Protein AF-A0A835JTB1-F1 (afdb_monomer)

Organism: NCBI:txid1413687

Radius of gyration: 10.98 Å; Cα contacts (8 Å, |Δi|>4): 120; chains: 1; bounding box: 25×22×24 Å

pLDDT: mean 79.04, std 9.57, range [44.53, 87.62]

Solvent-accessible surface area (backbone atoms only — not comparable to full-atom values): 3433 Å² total; per-residue (Å²): 134,81,48,70,74,42,48,59,57,70,62,67,41,47,74,41,74,81,42,36,66,46,77,48,56,45,21,52,48,19,40,42,58,36,72,24,55,72,60,40,77,55,51,77,44,80,41,79,45,65,37,82,36,48,78,47,77,64,125

Structure (mmCIF, N/CA/C/O backbone):
data_AF-A0A835JTB1-F1
#
_entry.id   AF-A0A835JTB1-F1
#
loop_
_atom_site.group_PDB
_atom_site.id
_atom_site.type_symbol
_atom_site.label_atom_id
_atom_site.label_alt_id
_atom_site.label_comp_id
_atom_site.label_asym_id
_atom_site.label_entity_id
_atom_site.label_seq_id
_atom_site.pdbx_PDB_ins_code
_atom_site.Cartn_x
_atom_site.Cartn_y
_atom_site.Cartn_z
_atom_site.occupancy
_atom_site.B_iso_or_equiv
_atom_site.auth_seq_id
_atom_site.auth_comp_id
_atom_site.auth_asym_id
_atom_site.auth_atom_id
_atom_site.pdbx_PDB_model_num
ATOM 1 N N . MET A 1 1 ? -14.451 13.461 -9.832 1.00 44.53 1 MET A N 1
ATOM 2 C CA . MET A 1 1 ? -15.450 12.531 -9.260 1.00 44.53 1 MET A CA 1
ATOM 3 C C . MET A 1 1 ? -15.146 12.418 -7.776 1.00 44.53 1 MET A C 1
ATOM 5 O O . MET A 1 1 ? -14.028 12.059 -7.444 1.00 44.53 1 MET A O 1
ATOM 9 N N . TYR A 1 2 ? -16.067 12.828 -6.906 1.00 46.12 2 TYR A N 1
ATOM 10 C CA . TYR A 1 2 ? -15.864 12.872 -5.452 1.00 46.12 2 TYR A CA 1
ATOM 11 C C . TYR A 1 2 ? -16.262 11.510 -4.879 1.00 46.12 2 TYR A C 1
ATOM 13 O O . TYR A 1 2 ? -17.445 11.175 -4.876 1.00 46.12 2 TYR A O 1
ATOM 21 N N . PHE A 1 3 ? -15.296 10.679 -4.490 1.00 54.59 3 PHE A N 1
ATOM 22 C CA . PHE A 1 3 ? -15.584 9.325 -4.018 1.00 54.59 3 PHE A CA 1
ATOM 23 C C . PHE A 1 3 ? -15.760 9.343 -2.492 1.00 54.59 3 PHE A C 1
ATOM 25 O O . PHE A 1 3 ? -14.816 9.185 -1.728 1.00 54.59 3 PHE A O 1
ATOM 32 N N . SER A 1 4 ? -16.991 9.570 -2.035 1.00 59.28 4 SER A N 1
ATOM 33 C CA . SER A 1 4 ? -17.334 9.738 -0.613 1.00 59.28 4 SER A CA 1
ATOM 34 C C . SER A 1 4 ? -17.446 8.430 0.188 1.00 59.28 4 SER A C 1
ATOM 36 O O . SER A 1 4 ? -17.712 8.482 1.387 1.00 59.28 4 SER A O 1
ATOM 38 N N . GLY A 1 5 ? -17.225 7.267 -0.439 1.00 67.62 5 GLY A N 1
ATOM 39 C CA . GLY A 1 5 ? -17.379 5.943 0.182 1.00 67.62 5 GLY A CA 1
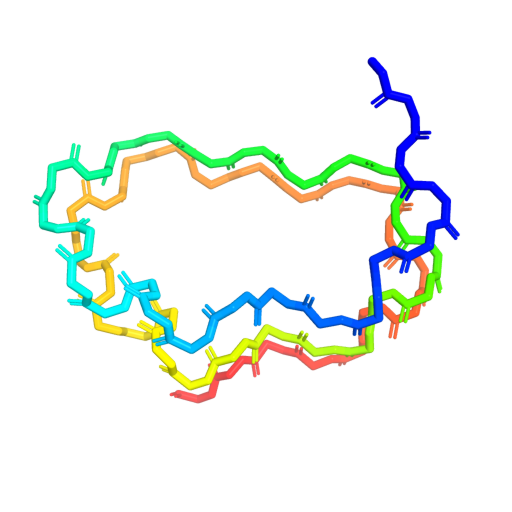ATOM 40 C C . GLY A 1 5 ? -16.125 5.062 0.208 1.00 67.62 5 GLY A C 1
ATOM 41 O O . GLY A 1 5 ? -16.249 3.871 0.477 1.00 67.62 5 GLY A O 1
ATOM 42 N N . LEU A 1 6 ? -14.933 5.587 -0.105 1.00 72.06 6 LEU A N 1
ATOM 43 C CA . LEU A 1 6 ? -13.710 4.773 -0.108 1.00 72.06 6 LEU A CA 1
ATOM 44 C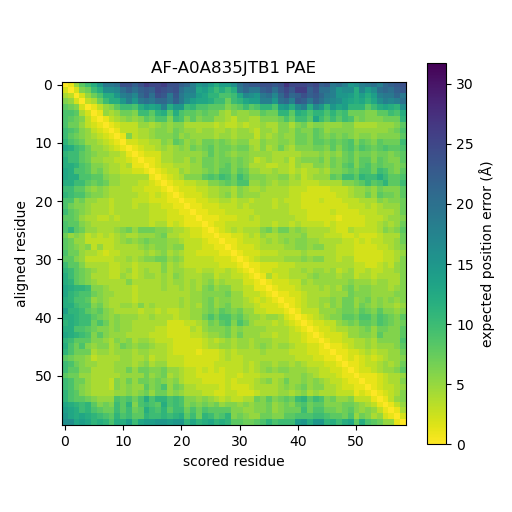 C . LEU A 1 6 ? -13.208 4.594 1.331 1.00 72.06 6 LEU A C 1
ATOM 46 O O . LEU A 1 6 ? -12.540 5.476 1.861 1.00 72.06 6 LEU A O 1
ATOM 50 N N . GLY A 1 7 ? -13.572 3.478 1.967 1.00 73.62 7 GLY A N 1
ATOM 51 C CA . GLY A 1 7 ? -13.101 3.122 3.313 1.00 73.62 7 GLY A CA 1
ATOM 52 C C . GLY A 1 7 ? -11.649 2.632 3.339 1.00 73.62 7 GLY A C 1
ATOM 53 O O . GLY A 1 7 ? -10.899 2.921 4.268 1.00 73.62 7 GLY A O 1
ATOM 54 N N . SER A 1 8 ? -11.244 1.929 2.282 1.00 78.12 8 SER A N 1
ATOM 55 C CA . SER A 1 8 ? -9.886 1.437 2.051 1.00 78.12 8 SER A CA 1
ATOM 56 C C . SER A 1 8 ? -9.606 1.355 0.547 1.00 78.12 8 SER A C 1
ATOM 58 O O . SER A 1 8 ? -10.534 1.257 -0.263 1.00 78.12 8 SER A O 1
ATOM 60 N N . LEU A 1 9 ? -8.329 1.404 0.155 1.00 79.25 9 LEU A N 1
ATOM 61 C CA . LEU A 1 9 ? -7.934 1.039 -1.209 1.00 79.25 9 LEU A CA 1
ATOM 62 C C . LEU A 1 9 ? -7.792 -0.487 -1.331 1.00 79.25 9 LEU A C 1
ATOM 64 O O . LEU A 1 9 ? -7.513 -1.151 -0.334 1.00 79.25 9 LEU A O 1
ATOM 68 N N . PRO A 1 10 ? -7.949 -1.052 -2.539 1.00 78.31 10 PRO A N 1
ATOM 69 C CA . PRO A 1 10 ? -7.778 -2.485 -2.758 1.00 78.31 10 PRO A CA 1
ATOM 70 C C . PRO A 1 10 ? -6.344 -2.962 -2.478 1.00 78.31 10 PRO A C 1
ATOM 72 O O . PRO A 1 10 ? -5.375 -2.348 -2.927 1.00 78.31 10 PRO A O 1
ATOM 75 N N . ASP A 1 11 ? -6.209 -4.133 -1.850 1.00 76.00 11 ASP A N 1
ATOM 76 C CA . ASP A 1 11 ? -4.916 -4.783 -1.559 1.00 76.00 11 ASP A CA 1
ATOM 77 C C . ASP A 1 11 ? -4.105 -5.147 -2.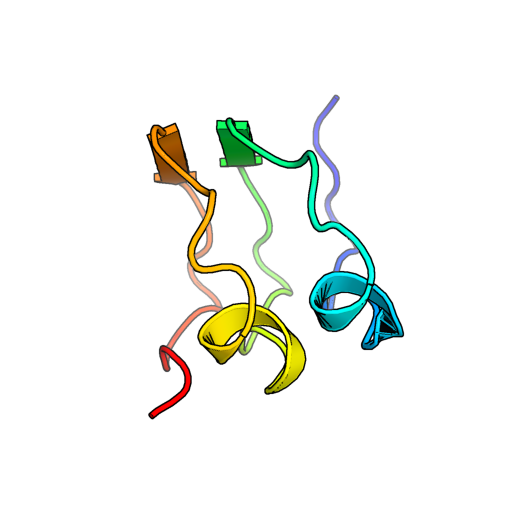815 1.00 76.00 11 ASP A C 1
ATOM 79 O O . ASP A 1 11 ? -2.888 -5.320 -2.770 1.00 76.00 11 ASP A O 1
ATOM 83 N N . GLY A 1 12 ? -4.757 -5.192 -3.982 1.00 77.75 12 GLY A N 1
ATOM 84 C CA . GLY A 1 12 ? -4.117 -5.447 -5.274 1.00 77.75 12 GLY A CA 1
ATOM 85 C C . GLY A 1 12 ? -3.147 -4.357 -5.748 1.00 77.75 12 GLY A C 1
ATOM 86 O O . GLY A 1 12 ? -2.512 -4.542 -6.785 1.00 77.75 12 GLY A O 1
ATOM 87 N N . LEU A 1 13 ? -3.002 -3.251 -5.008 1.00 79.44 13 LEU A N 1
ATOM 88 C CA . LEU A 1 13 ? -2.050 -2.172 -5.296 1.00 79.44 13 LEU A CA 1
ATOM 89 C C . LEU A 1 13 ? -0.612 -2.673 -5.470 1.00 79.44 13 LEU A C 1
ATOM 91 O O . LEU A 1 13 ? 0.085 -2.187 -6.355 1.00 79.44 13 LEU A O 1
ATOM 95 N N . GLN A 1 14 ? -0.210 -3.707 -4.727 1.00 77.50 14 GLN A N 1
ATOM 96 C CA . GLN A 1 14 ? 1.115 -4.329 -4.852 1.00 77.50 14 GLN A CA 1
ATOM 97 C C . GLN A 1 14 ? 1.418 -4.882 -6.258 1.00 77.50 14 GLN A C 1
ATOM 99 O O . GLN A 1 14 ? 2.578 -5.048 -6.619 1.00 77.50 14 GLN A O 1
ATOM 104 N N . HIS A 1 15 ? 0.387 -5.173 -7.060 1.00 81.69 15 HIS A N 1
ATOM 105 C CA . HIS A 1 15 ? 0.534 -5.677 -8.428 1.00 81.69 15 HIS A CA 1
ATOM 106 C C . HIS A 1 15 ? 0.558 -4.554 -9.474 1.00 81.69 15 HIS A C 1
ATOM 108 O O . HIS A 1 15 ? 0.708 -4.816 -10.669 1.00 81.69 15 HIS A O 1
ATOM 114 N N . LEU A 1 16 ? 0.408 -3.295 -9.056 1.00 83.06 16 LEU A N 1
ATOM 115 C CA . LEU A 1 16 ? 0.396 -2.143 -9.949 1.00 83.06 16 LEU A CA 1
ATOM 116 C C . LEU A 1 16 ? 1.822 -1.636 -10.214 1.00 83.06 16 LEU A C 1
ATOM 118 O O . LEU A 1 16 ? 2.152 -0.481 -9.961 1.00 83.06 16 LEU A O 1
ATOM 122 N N . PHE A 1 17 ? 2.657 -2.496 -10.801 1.00 77.19 17 PHE A N 1
ATOM 123 C CA . PHE A 1 17 ? 4.063 -2.207 -11.130 1.00 77.19 17 PHE A CA 1
ATOM 124 C C . PHE A 1 17 ? 4.258 -1.075 -12.152 1.00 77.19 17 PHE A C 1
ATOM 126 O O . PHE A 1 17 ? 5.364 -0.578 -12.337 1.00 77.19 17 PHE A O 1
ATOM 133 N N . ALA A 1 18 ? 3.203 -0.683 -12.867 1.00 84.06 18 ALA A N 1
ATOM 134 C CA . ALA A 1 18 ? 3.240 0.425 -13.821 1.00 84.06 18 ALA A CA 1
ATOM 135 C C . ALA A 1 18 ? 2.669 1.731 -13.244 1.00 84.06 18 ALA A C 1
ATOM 137 O O . ALA A 1 18 ? 2.664 2.754 -13.934 1.00 84.06 18 ALA A O 1
ATOM 138 N N . LEU A 1 19 ? 2.167 1.718 -12.004 1.00 85.88 19 LEU A N 1
ATOM 139 C CA . LEU A 1 19 ? 1.522 2.881 -11.410 1.00 85.88 19 LEU A CA 1
ATOM 140 C C . LEU A 1 19 ? 2.571 3.947 -11.106 1.00 85.88 19 LEU A C 1
ATOM 142 O O . LEU A 1 19 ? 3.480 3.730 -10.306 1.00 85.88 19 LEU A O 1
ATOM 146 N N . ARG A 1 20 ? 2.440 5.099 -11.770 1.00 87.62 20 ARG A N 1
ATOM 147 C CA . ARG A 1 20 ? 3.339 6.252 -11.596 1.00 87.62 20 ARG A CA 1
ATOM 148 C C . ARG A 1 20 ? 2.680 7.441 -10.921 1.00 87.62 20 ARG A C 1
ATOM 150 O O . ARG A 1 20 ? 3.376 8.261 -10.339 1.00 87.62 20 ARG A O 1
ATOM 157 N N . SER A 1 21 ? 1.364 7.548 -11.002 1.00 86.75 21 SER A N 1
ATOM 158 C CA . SER A 1 21 ? 0.610 8.631 -10.389 1.00 86.75 21 SER A CA 1
ATOM 159 C C . SER A 1 21 ? -0.611 8.049 -9.707 1.00 86.75 21 SER A C 1
ATOM 161 O O . SER A 1 21 ? -1.281 7.175 -10.262 1.00 86.75 21 SER A O 1
ATOM 163 N N . LEU A 1 22 ? -0.868 8.520 -8.495 1.00 85.50 22 LEU A N 1
ATOM 164 C CA . LEU A 1 22 ? -2.039 8.162 -7.719 1.00 85.50 22 LEU A CA 1
ATOM 165 C C . LEU A 1 22 ? -2.507 9.403 -6.976 1.00 85.50 22 LEU A C 1
ATOM 167 O O . LEU A 1 22 ? -1.755 9.966 -6.190 1.00 85.50 22 LEU A O 1
ATOM 171 N N . ALA A 1 23 ? -3.757 9.782 -7.217 1.00 85.69 23 ALA A N 1
ATOM 172 C CA . ALA A 1 23 ? -4.410 10.883 -6.535 1.00 85.69 23 ALA A CA 1
ATOM 173 C C . ALA A 1 23 ? -5.597 10.356 -5.721 1.00 85.69 23 ALA A C 1
ATOM 175 O O . ALA A 1 23 ? -6.529 9.767 -6.273 1.00 85.69 23 ALA A O 1
ATOM 176 N N . ILE A 1 24 ? -5.565 10.578 -4.412 1.00 83.69 24 ILE A N 1
ATOM 177 C CA . ILE A 1 24 ? -6.650 10.303 -3.475 1.00 83.69 24 ILE A CA 1
ATOM 178 C C . ILE A 1 24 ? -7.180 11.654 -3.005 1.00 83.69 24 ILE A C 1
ATOM 180 O O . ILE A 1 24 ? -6.537 12.367 -2.237 1.00 83.69 24 ILE A O 1
ATOM 184 N N . LEU A 1 25 ? -8.366 12.015 -3.482 1.00 85.19 25 LEU A N 1
ATOM 185 C CA . LEU A 1 25 ? -8.958 13.323 -3.235 1.00 85.19 25 LEU A CA 1
ATOM 186 C C .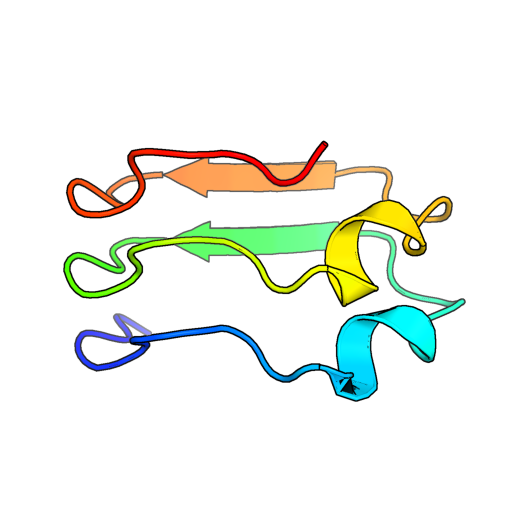 LEU A 1 25 ? -10.316 13.163 -2.552 1.00 85.19 25 LEU A C 1
ATOM 188 O O . LEU A 1 25 ? -11.164 12.400 -3.013 1.00 85.19 25 LEU A O 1
ATOM 192 N N . THR A 1 26 ? -10.533 13.915 -1.475 1.00 85.69 26 THR A N 1
ATOM 193 C CA . THR A 1 26 ? -11.842 14.050 -0.814 1.00 85.69 26 THR A CA 1
ATOM 194 C C . THR A 1 26 ? -12.429 12.706 -0.348 1.00 85.69 26 THR A C 1
ATOM 196 O O . THR A 1 26 ? -13.601 12.420 -0.587 1.00 85.69 26 THR A O 1
ATOM 199 N N . CYS A 1 27 ? -11.622 11.869 0.317 1.00 86.38 27 CYS A N 1
ATOM 200 C CA . CYS A 1 27 ? -12.050 10.577 0.871 1.00 86.38 27 CYS A CA 1
ATOM 201 C C . CYS A 1 27 ? -12.130 10.639 2.414 1.00 86.38 27 CYS A C 1
ATOM 203 O O . CYS A 1 27 ? -11.174 10.280 3.099 1.00 86.38 27 CYS A O 1
ATOM 205 N N . PRO A 1 28 ? -13.252 11.098 3.003 1.00 83.62 28 PRO A N 1
ATOM 206 C CA . PRO A 1 28 ? -13.382 11.258 4.455 1.00 83.62 28 PRO A CA 1
ATOM 207 C C . PRO A 1 28 ? -13.471 9.937 5.226 1.00 83.62 28 PRO A C 1
ATOM 209 O O . PRO A 1 28 ? -13.172 9.919 6.413 1.00 83.62 28 PRO A O 1
ATOM 212 N N . GLN A 1 29 ? -13.873 8.854 4.558 1.00 85.88 29 GLN A N 1
ATOM 213 C CA . GLN A 1 29 ? -13.977 7.513 5.141 1.00 85.88 29 GLN A CA 1
ATOM 214 C C . GLN A 1 29 ? -12.674 6.711 5.034 1.00 85.88 29 GLN A C 1
ATOM 216 O O . GLN A 1 29 ? -12.600 5.617 5.582 1.00 85.88 29 GLN A O 1
ATOM 221 N N . LEU A 1 30 ? -11.659 7.229 4.334 1.00 86.25 30 LEU A N 1
ATOM 222 C CA . LEU A 1 30 ? -10.402 6.516 4.150 1.00 86.25 30 LEU A CA 1
ATOM 223 C C . LEU A 1 30 ? -9.593 6.590 5.442 1.00 86.25 30 LEU A C 1
ATOM 225 O O . LEU A 1 30 ? -9.073 7.653 5.761 1.00 86.25 30 LEU A O 1
ATOM 229 N N . LEU A 1 31 ? -9.503 5.480 6.176 1.00 84.31 31 LEU A N 1
ATOM 230 C CA . LEU A 1 31 ? -8.841 5.442 7.486 1.00 84.31 31 LEU A CA 1
ATOM 231 C C . LEU A 1 31 ? -7.336 5.167 7.389 1.00 84.31 31 LEU A C 1
ATOM 233 O O . LEU A 1 31 ? -6.542 5.736 8.142 1.00 84.31 31 LEU A O 1
ATOM 237 N N . SER A 1 32 ? -6.949 4.314 6.443 1.00 83.94 32 SER A N 1
ATOM 238 C CA . SER A 1 32 ? -5.570 3.895 6.191 1.00 83.94 32 SER A CA 1
ATOM 239 C C . SER A 1 32 ? -5.370 3.521 4.719 1.00 83.94 32 SER A C 1
ATOM 241 O O . SER A 1 32 ? -6.328 3.237 3.991 1.00 83.94 32 SER A O 1
ATOM 243 N N . LEU A 1 33 ? -4.113 3.521 4.268 1.00 83.94 33 LEU A N 1
ATOM 244 C CA . LEU A 1 33 ? -3.740 2.905 2.992 1.00 83.94 33 LEU A CA 1
ATOM 245 C C . LEU A 1 33 ? -3.463 1.405 3.222 1.00 83.94 33 LEU A C 1
ATOM 247 O O . LEU A 1 33 ? -2.980 1.039 4.295 1.00 83.94 33 LEU A O 1
ATOM 251 N N . PRO A 1 34 ? -3.749 0.529 2.243 1.00 82.44 34 PR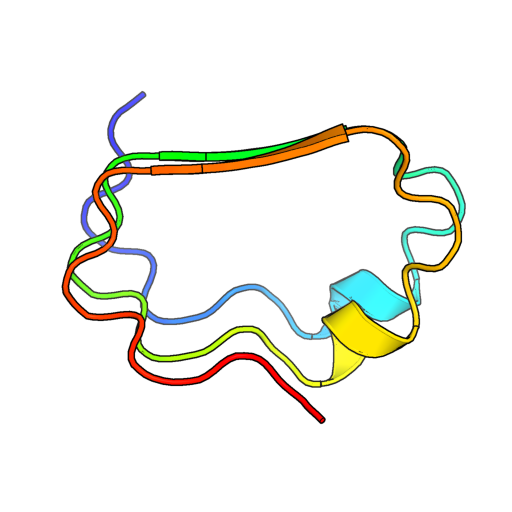O A N 1
ATOM 252 C CA . PRO A 1 34 ? -3.454 -0.897 2.349 1.00 82.44 34 PRO A CA 1
ATOM 253 C C . PRO A 1 34 ? -1.944 -1.132 2.422 1.00 82.44 34 PRO A C 1
ATOM 255 O O . PRO A 1 34 ? -1.170 -0.381 1.825 1.00 82.44 34 PRO A O 1
ATOM 258 N N . GLU A 1 35 ? -1.516 -2.220 3.070 1.00 81.69 35 GLU A N 1
ATOM 259 C CA . GLU A 1 35 ? -0.094 -2.604 3.115 1.00 81.69 35 GLU A CA 1
ATOM 260 C C . GLU A 1 35 ? 0.511 -2.729 1.715 1.00 81.69 35 GLU A C 1
ATOM 262 O O . GLU A 1 35 ? 1.675 -2.396 1.516 1.00 81.69 35 GLU A O 1
ATOM 267 N N . GLY A 1 36 ? -0.296 -3.133 0.727 1.00 78.12 36 GLY A N 1
ATOM 268 C CA . GLY A 1 36 ? 0.082 -3.190 -0.683 1.00 78.12 36 GLY A CA 1
ATOM 269 C C . GLY A 1 36 ? 0.732 -1.902 -1.205 1.00 78.12 36 GLY A C 1
ATOM 270 O O . GLY A 1 36 ? 1.565 -1.950 -2.108 1.00 78.12 36 GLY A O 1
ATOM 271 N N . PHE A 1 37 ? 0.385 -0.755 -0.613 1.00 81.19 37 PHE A N 1
ATOM 272 C CA . PHE A 1 37 ? 0.887 0.560 -0.992 1.00 81.19 37 PHE A CA 1
ATOM 273 C C . PHE A 1 37 ? 2.402 0.708 -0.797 1.00 81.19 37 PHE A C 1
ATOM 275 O O . PHE A 1 37 ? 3.054 1.336 -1.629 1.00 81.19 37 PHE A O 1
ATOM 282 N N . LYS A 1 38 ? 2.985 0.065 0.227 1.00 77.81 38 LYS A N 1
ATOM 283 C CA . LYS A 1 38 ? 4.438 0.106 0.487 1.00 77.81 38 LYS A CA 1
ATOM 284 C C . LYS A 1 38 ? 5.259 -0.562 -0.619 1.00 77.81 38 LYS A C 1
ATOM 286 O O . LYS A 1 38 ? 6.424 -0.238 -0.825 1.00 77.81 38 LYS A O 1
ATOM 291 N N . TYR A 1 39 ? 4.638 -1.474 -1.368 1.00 78.62 39 TYR A N 1
ATOM 292 C CA . TYR A 1 39 ? 5.274 -2.183 -2.477 1.00 78.62 39 TYR A CA 1
ATOM 293 C C . TYR A 1 39 ? 5.192 -1.425 -3.804 1.00 78.62 39 TYR A C 1
ATOM 295 O O . TYR A 1 39 ? 5.865 -1.802 -4.765 1.00 78.62 39 TYR A O 1
ATOM 303 N N . VAL A 1 40 ? 4.415 -0.339 -3.874 1.00 82.62 40 VAL A N 1
ATOM 304 C CA . VAL A 1 40 ? 4.286 0.481 -5.084 1.00 82.62 40 VAL A CA 1
ATOM 305 C C . VAL A 1 40 ? 5.461 1.453 -5.182 1.00 82.62 40 VAL A C 1
ATOM 307 O O . VAL A 1 40 ? 5.330 2.667 -5.058 1.00 82.62 40 VAL A O 1
ATOM 310 N N . THR A 1 41 ? 6.647 0.903 -5.428 1.00 77.69 41 THR A N 1
ATOM 311 C CA . THR A 1 41 ? 7.908 1.657 -5.539 1.00 77.69 41 THR A CA 1
ATOM 312 C C . THR A 1 41 ? 8.019 2.470 -6.831 1.00 77.69 41 THR A C 1
ATOM 314 O O . THR A 1 41 ? 8.891 3.325 -6.958 1.00 77.69 41 THR A O 1
ATOM 317 N N . THR A 1 42 ? 7.140 2.230 -7.808 1.00 84.12 42 THR A N 1
ATOM 318 C CA . THR A 1 42 ? 7.153 2.900 -9.119 1.00 84.12 42 THR A CA 1
ATOM 319 C C . THR A 1 42 ? 6.407 4.228 -9.148 1.00 84.12 42 THR A C 1
ATOM 321 O O . THR A 1 42 ? 6.392 4.898 -10.192 1.00 84.12 42 THR A O 1
ATOM 324 N N . LEU A 1 43 ? 5.784 4.592 -8.026 1.00 84.81 43 LEU A N 1
ATOM 325 C CA . LEU A 1 43 ? 4.975 5.786 -7.889 1.00 84.81 43 LEU A CA 1
ATOM 326 C C . LEU A 1 43 ? 5.867 7.031 -7.849 1.00 84.81 43 LEU A C 1
ATOM 328 O O . LEU A 1 43 ? 6.727 7.170 -6.988 1.00 84.81 43 LEU A O 1
ATOM 332 N N . LEU A 1 44 ? 5.656 7.942 -8.794 1.00 85.94 44 LEU A N 1
ATOM 333 C CA . LEU A 1 44 ? 6.382 9.208 -8.900 1.00 85.94 44 LEU A CA 1
ATOM 334 C C . LEU A 1 44 ? 5.580 10.374 -8.319 1.00 85.94 44 LEU A C 1
ATOM 336 O O . LEU A 1 44 ? 6.157 11.304 -7.768 1.00 85.94 44 LEU A O 1
ATOM 340 N N . PHE A 1 45 ? 4.253 10.319 -8.445 1.00 83.56 45 PHE A N 1
ATOM 341 C CA . PHE A 1 45 ? 3.357 11.409 -8.066 1.00 83.56 45 PHE A CA 1
ATOM 342 C C . PHE A 1 45 ? 2.218 10.893 -7.174 1.00 83.56 45 PHE A C 1
ATOM 344 O O . PHE A 1 45 ? 1.119 10.638 -7.681 1.00 83.56 45 PHE A O 1
ATOM 351 N N . PRO A 1 46 ? 2.478 10.681 -5.870 1.00 83.62 46 PRO A N 1
ATOM 352 C CA . PRO A 1 46 ? 1.430 10.489 -4.877 1.00 83.62 46 PRO A CA 1
ATOM 353 C C . PRO A 1 46 ? 0.806 11.838 -4.511 1.00 83.62 46 PRO A C 1
ATOM 355 O O . PRO A 1 46 ? 1.499 12.762 -4.093 1.00 83.62 46 PRO A O 1
ATOM 358 N N . GLU A 1 47 ? -0.511 11.936 -4.621 1.00 85.62 47 GLU A N 1
ATOM 359 C CA . GLU A 1 47 ? -1.282 13.099 -4.203 1.00 85.62 47 GLU A CA 1
ATOM 360 C C . GLU A 1 47 ? -2.400 12.637 -3.264 1.00 85.62 47 GLU A C 1
ATOM 362 O O . GLU A 1 47 ? -3.222 11.802 -3.630 1.00 85.62 47 GLU A O 1
ATOM 367 N N . ILE A 1 48 ? -2.426 13.144 -2.030 1.00 84.00 48 ILE A N 1
ATOM 368 C CA . ILE A 1 48 ? -3.471 12.821 -1.051 1.00 84.00 48 ILE A CA 1
ATOM 369 C C . IL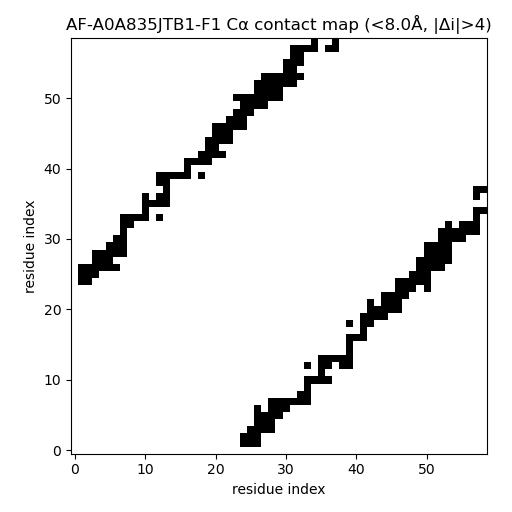E A 1 48 ? -3.978 14.127 -0.446 1.00 84.00 48 ILE A C 1
ATOM 371 O O . ILE A 1 48 ? -3.262 14.789 0.302 1.00 84.00 48 ILE A O 1
ATOM 375 N N . HIS A 1 49 ? -5.225 14.494 -0.743 1.00 85.06 49 HIS A N 1
ATOM 376 C CA . HIS A 1 49 ? -5.844 15.718 -0.231 1.00 85.06 49 HIS A CA 1
ATOM 377 C C . HIS A 1 49 ? -7.290 15.497 0.209 1.00 85.06 49 HIS A C 1
ATOM 379 O O . HIS A 1 49 ? -8.034 14.705 -0.364 1.00 85.06 49 HIS A O 1
ATOM 385 N N . GLY A 1 50 ? -7.721 16.231 1.237 1.00 83.50 50 GLY A N 1
ATOM 386 C CA . GLY A 1 50 ? -9.111 16.199 1.700 1.00 83.50 50 GLY A CA 1
ATOM 387 C C . GLY A 1 50 ? -9.554 14.847 2.273 1.00 83.50 50 GLY A C 1
ATOM 388 O O . GLY A 1 50 ? -10.725 14.502 2.156 1.00 83.50 50 GLY A O 1
ATOM 389 N N . CYS A 1 51 ? -8.639 14.081 2.873 1.00 87.44 51 CYS A N 1
ATOM 390 C CA . CYS A 1 51 ? -8.927 12.789 3.503 1.00 87.44 51 CYS A CA 1
ATOM 391 C C . CYS A 1 51 ? -8.792 12.892 5.034 1.00 87.44 51 CYS A C 1
ATOM 393 O O . CYS A 1 51 ? -7.788 12.451 5.582 1.00 87.44 51 CYS A O 1
ATOM 395 N N . PRO A 1 52 ? -9.758 13.509 5.745 1.00 84.62 52 PRO A N 1
ATOM 396 C CA . PRO A 1 52 ? -9.666 13.729 7.193 1.00 84.62 52 PRO A CA 1
ATOM 397 C C . PRO A 1 52 ? -9.661 12.441 8.031 1.00 84.62 52 PRO A C 1
ATOM 399 O O . PRO A 1 52 ? -9.206 12.473 9.168 1.00 84.62 52 PRO A O 1
ATOM 402 N N . GLY A 1 53 ? -10.164 11.324 7.494 1.00 85.25 53 GLY A N 1
ATOM 403 C CA . GLY A 1 53 ? -10.114 10.021 8.162 1.00 85.25 53 GLY A CA 1
ATOM 404 C C . GLY A 1 53 ? -8.730 9.368 8.137 1.00 85.25 53 GLY A C 1
ATOM 405 O O . GLY A 1 53 ? -8.474 8.475 8.945 1.00 85.25 53 GLY A O 1
ATOM 406 N N . LEU A 1 54 ? -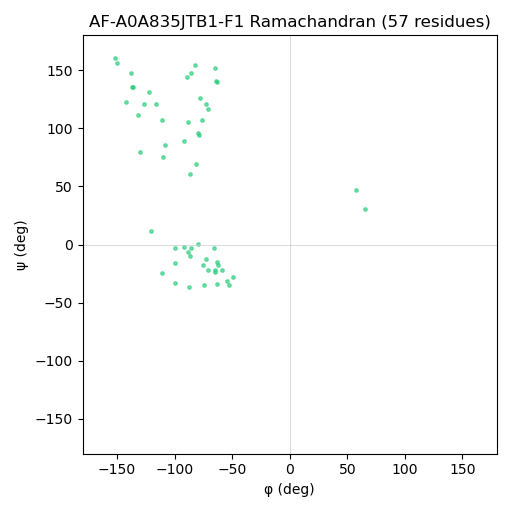7.834 9.815 7.246 1.00 85.81 54 LEU A N 1
ATOM 407 C CA . LEU A 1 54 ? -6.542 9.177 7.023 1.00 85.81 54 LEU A CA 1
ATOM 408 C C . LEU A 1 54 ? -5.584 9.598 8.133 1.00 85.81 54 LEU A C 1
ATOM 410 O O . LEU A 1 54 ? -4.948 10.64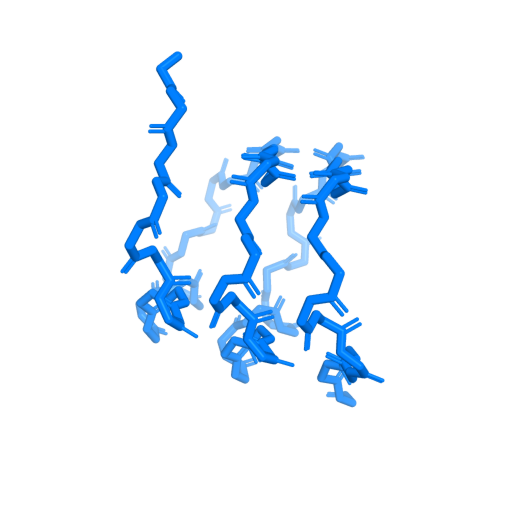8 8.071 1.00 85.81 54 LEU A O 1
ATOM 414 N N . THR A 1 55 ? -5.516 8.772 9.169 1.00 80.44 55 THR A N 1
ATOM 415 C CA . THR A 1 55 ? -4.730 9.051 10.380 1.00 80.44 55 THR A CA 1
ATOM 416 C C . THR A 1 55 ? -3.384 8.336 10.390 1.00 80.44 55 THR A C 1
ATOM 418 O O . T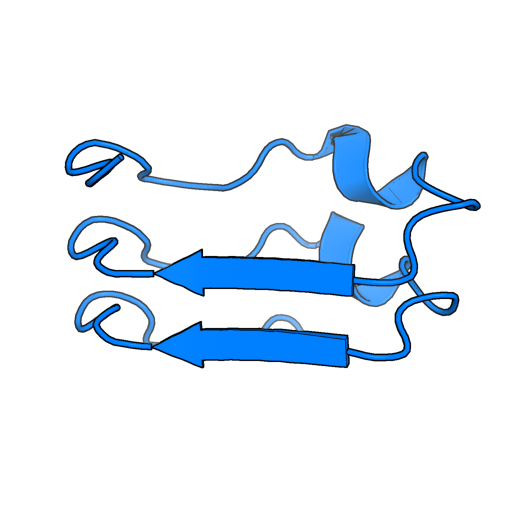HR A 1 55 ? -2.499 8.725 11.150 1.00 80.44 55 THR A O 1
ATOM 421 N N . ALA A 1 56 ? -3.205 7.332 9.528 1.00 74.31 56 ALA A N 1
ATOM 422 C CA . ALA A 1 56 ? -1.978 6.556 9.430 1.00 74.31 56 ALA A CA 1
ATOM 423 C C . ALA A 1 56 ? -1.579 6.303 7.970 1.00 74.31 56 ALA A C 1
ATOM 425 O O . ALA A 1 56 ? -2.402 5.921 7.132 1.00 74.31 56 ALA A O 1
ATOM 426 N N . LEU A 1 57 ? -0.287 6.488 7.694 1.00 70.81 57 LEU A N 1
ATOM 427 C CA . LEU A 1 57 ? 0.375 5.934 6.517 1.00 70.81 57 LEU A CA 1
ATOM 428 C C . LEU A 1 57 ? 0.918 4.540 6.888 1.00 70.81 57 LEU A C 1
ATOM 430 O O . LEU A 1 57 ? 1.312 4.352 8.039 1.00 70.81 57 LEU A O 1
ATOM 434 N N . PRO A 1 58 ? 0.907 3.564 5.966 1.00 67.69 58 PRO A N 1
ATOM 435 C CA . PRO A 1 58 ? 1.480 2.246 6.209 1.00 67.69 58 PRO A CA 1
ATOM 436 C C . PRO A 1 58 ? 2.996 2.368 6.416 1.00 67.69 58 PRO A C 1
ATOM 438 O O . PRO A 1 58 ? 3.635 3.180 5.745 1.00 67.69 58 PRO A O 1
ATOM 441 N N . GLU A 1 59 ? 3.533 1.582 7.355 1.00 55.97 59 GLU A N 1
ATOM 442 C CA . GLU A 1 59 ? 4.981 1.437 7.593 1.00 55.97 59 GLU A CA 1
ATOM 443 C C . GLU A 1 59 ? 5.715 0.765 6.422 1.00 55.97 59 GLU A C 1
ATOM 445 O O . GLU A 1 59 ? 5.139 -0.151 5.778 1.00 55.97 59 GLU A O 1
#

Mean predicted aligned error: 5.86 Å

InterPro domains:
  IPR032675 Leucine-rich repeat domain superfamily [G3DSA:3.80.10.10] (1-59)

Foldseek 3Di:
DADAPPLEDDLCLLVPQVAAEDAAEQHQNDQEYHLSVVNNPNHNHYHYYNHVNDPDYHD

Secondary structure (DSSP, 8-state):
---TT-SS--GGGGG-TT--EEEEES-TT--B--GGGGG-TT-SEEEEES-TT--B---

Sequence (59 aa):
MYFSGLGSLPDGLQHLFALRSLAILTCPQLLSLPEGFKYVTTLLFPEIHGCPGLTALPE

Nearest PDB structures (foldseek):
  8yn1-assembly1_C  TM=9.478E-01  e=5.801E-02  Arabidopsis thaliana
  7txh-assembly2_E  TM=9.311E-01  e=9.707E-02  Homo sapiens
  8fo2-assembly1_E  TM=8.695E-01  e=3.297E-01  Homo sapiens
  8fo8-assembly1_E  TM=8.725E-01  e=7.612E-01  Homo sapiens
  7li3-assembly1_A  TM=7.652E-01  e=9.848E-01  Homo sapiens